Protein AF-A0A5B8KU24-F1 (afdb_monomer_lite)

Sequence (81 aa):
MTRRTCPVPGCINEVPAGATAIFCVDHFFMLPEKETAWLFRWKTKTLRCDDPEEQRYMREQLDGYVGRAVRLIQVKEAALS

Secondary structure (DSSP, 8-state):
--PPBPSSTT--PBPPSSTT--S-HHHHHHS-HHHHHHHHHHHHHHHT---HHHHHHHHHHHHHHHHHHHHHHHHHHHHT-

Structure (mmCIF, N/CA/C/O backbone):
data_AF-A0A5B8KU24-F1
#
_entry.id   AF-A0A5B8KU24-F1
#
loop_
_atom_site.group_PDB
_atom_site.id
_atom_site.type_symbol
_atom_site.label_atom_id
_atom_site.label_alt_id
_atom_site.label_comp_id
_atom_site.label_asym_id
_atom_site.label_entity_id
_atom_site.label_seq_id
_atom_site.pdbx_PDB_ins_code
_atom_site.Cartn_x
_atom_site.Cartn_y
_atom_site.Cartn_z
_atom_site.occupancy
_atom_site.B_iso_or_equiv
_atom_site.auth_seq_id
_atom_site.auth_comp_id
_atom_site.auth_asym_id
_atom_site.auth_atom_id
_atom_site.pdbx_PDB_model_num
ATOM 1 N N . MET A 1 1 ? 3.687 -19.981 -0.696 1.00 47.19 1 MET A N 1
ATOM 2 C CA . MET A 1 1 ? 3.140 -18.628 -0.936 1.00 47.19 1 MET A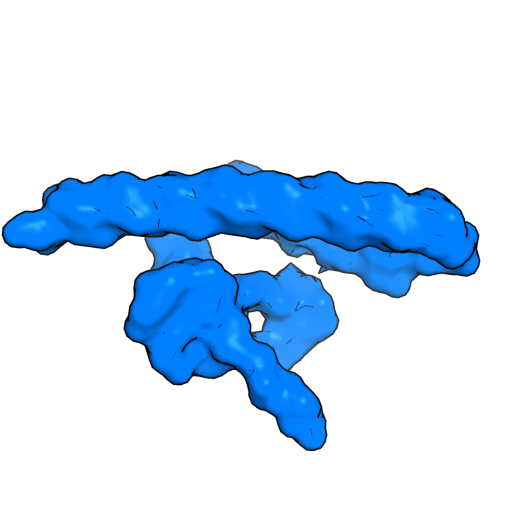 CA 1
ATOM 3 C C . MET A 1 1 ? 3.580 -17.743 0.216 1.00 47.19 1 MET A C 1
ATOM 5 O O . MET A 1 1 ? 3.350 -18.120 1.358 1.00 47.19 1 MET A O 1
ATOM 9 N N . THR A 1 2 ? 4.281 -16.645 -0.055 1.00 53.22 2 THR A N 1
ATOM 10 C CA . THR A 1 2 ? 4.775 -15.724 0.979 1.00 53.22 2 THR A CA 1
ATOM 11 C C . THR A 1 2 ? 3.582 -15.030 1.628 1.00 53.22 2 THR A C 1
ATOM 13 O O . THR A 1 2 ? 2.872 -14.274 0.963 1.00 53.22 2 THR A O 1
ATOM 16 N N . ARG A 1 3 ? 3.323 -15.320 2.906 1.00 62.66 3 ARG A N 1
ATOM 17 C CA . ARG A 1 3 ? 2.291 -14.619 3.672 1.00 62.66 3 ARG A CA 1
ATOM 18 C C . ARG A 1 3 ? 2.825 -13.229 4.009 1.00 62.66 3 ARG A C 1
ATOM 20 O O . ARG A 1 3 ? 3.904 -13.115 4.581 1.00 62.66 3 ARG A O 1
ATOM 27 N N . ARG A 1 4 ? 2.121 -12.183 3.575 1.00 87.81 4 ARG A N 1
ATOM 28 C CA . ARG A 1 4 ? 2.487 -10.786 3.853 1.00 87.81 4 ARG A CA 1
ATOM 29 C C . ARG A 1 4 ? 1.647 -10.297 5.025 1.00 87.81 4 ARG A C 1
ATOM 31 O O . ARG A 1 4 ? 0.434 -10.477 5.005 1.00 87.81 4 ARG A O 1
ATOM 38 N N . THR A 1 5 ? 2.277 -9.696 6.025 1.00 92.25 5 THR A N 1
ATOM 39 C CA . THR A 1 5 ? 1.588 -9.059 7.152 1.00 92.25 5 THR A CA 1
ATOM 40 C C . THR A 1 5 ? 1.150 -7.644 6.784 1.00 92.25 5 THR A C 1
ATOM 42 O O . THR A 1 5 ? 1.747 -7.005 5.912 1.00 92.25 5 THR A O 1
ATOM 45 N N . CYS A 1 6 ? 0.075 -7.165 7.413 1.00 95.69 6 CYS A N 1
ATOM 46 C CA . CYS A 1 6 ? -0.396 -5.794 7.239 1.00 95.69 6 CYS A CA 1
ATOM 47 C C . CYS A 1 6 ? 0.709 -4.788 7.633 1.00 95.69 6 CYS A C 1
ATOM 49 O O . CYS A 1 6 ? 1.359 -4.983 8.660 1.00 95.69 6 CYS A O 1
ATOM 51 N N . PRO A 1 7 ? 0.926 -3.701 6.867 1.00 95.56 7 PRO A N 1
ATOM 52 C CA . PRO A 1 7 ? 1.976 -2.721 7.164 1.00 95.56 7 PRO A CA 1
ATOM 53 C C . PRO A 1 7 ? 1.638 -1.777 8.332 1.00 95.56 7 PRO A C 1
ATOM 55 O O . PRO A 1 7 ? 2.457 -0.928 8.680 1.00 95.56 7 PRO A O 1
ATOM 58 N N . VAL A 1 8 ? 0.442 -1.876 8.921 1.00 96.31 8 VAL A N 1
ATOM 59 C CA . VAL A 1 8 ? 0.058 -1.071 10.088 1.00 96.31 8 VAL A CA 1
ATOM 60 C C . VAL A 1 8 ? 0.804 -1.588 11.328 1.00 96.31 8 VAL A C 1
ATOM 62 O O . VAL A 1 8 ? 0.701 -2.779 11.633 1.00 96.31 8 VAL A O 1
ATOM 65 N N . PRO A 1 9 ? 1.548 -0.736 12.061 1.00 94.00 9 PRO A N 1
ATOM 66 C CA . PRO A 1 9 ? 2.307 -1.159 13.235 1.00 94.00 9 PRO A CA 1
ATOM 67 C C . PRO A 1 9 ? 1.426 -1.847 14.282 1.00 94.00 9 PRO A C 1
ATOM 69 O O . PRO A 1 9 ? 0.392 -1.315 14.671 1.00 94.00 9 PRO A O 1
ATOM 72 N N . GLY A 1 10 ? 1.843 -3.027 14.742 1.00 92.00 10 GLY A N 1
ATOM 73 C CA . GLY A 1 10 ? 1.098 -3.818 15.729 1.00 92.00 10 GLY A CA 1
ATOM 74 C C . GLY A 1 10 ? -0.039 -4.669 15.151 1.00 92.00 10 GLY A C 1
ATOM 75 O O . GLY A 1 10 ? -0.592 -5.498 15.870 1.00 92.00 10 GLY A O 1
ATOM 76 N N . CYS A 1 11 ? -0.362 -4.540 13.860 1.00 94.19 11 CYS A N 1
ATOM 77 C CA . CYS A 1 11 ? -1.330 -5.416 13.213 1.00 94.19 11 CYS A CA 1
ATOM 78 C C . CYS A 1 11 ? -0.717 -6.794 12.923 1.00 94.19 11 CYS A C 1
ATOM 80 O O . CYS A 1 11 ? 0.314 -6.900 12.260 1.00 94.19 11 CYS A O 1
ATOM 82 N N . ILE A 1 12 ? -1.389 -7.856 13.370 1.00 94.06 12 ILE A N 1
ATOM 83 C CA . ILE A 1 12 ? -0.988 -9.249 13.107 1.00 94.06 12 ILE A CA 1
ATOM 84 C C . ILE A 1 12 ? -1.747 -9.884 11.934 1.00 94.06 12 ILE A C 1
ATOM 86 O O . ILE A 1 12 ? -1.454 -11.015 11.552 1.00 94.06 12 ILE A O 1
ATOM 90 N N . ASN A 1 13 ? -2.724 -9.171 11.364 1.00 95.19 13 ASN A N 1
ATOM 91 C CA . ASN A 1 13 ? -3.577 -9.708 10.311 1.00 95.19 13 ASN A CA 1
ATOM 92 C C . ASN A 1 13 ? -2.801 -9.857 8.997 1.00 95.19 13 ASN A C 1
ATOM 94 O O . ASN A 1 13 ? -1.986 -9.010 8.610 1.00 95.19 13 ASN A O 1
ATOM 98 N N . GLU A 1 14 ? -3.093 -10.941 8.285 1.00 95.00 14 GLU A N 1
ATOM 99 C CA . GLU A 1 14 ? -2.504 -11.219 6.980 1.00 95.00 14 GLU A CA 1
ATOM 100 C C . GLU A 1 14 ? -3.148 -10.345 5.891 1.00 95.00 14 GLU A C 1
ATOM 102 O O . GLU A 1 14 ? -4.346 -10.049 5.901 1.00 95.00 14 GLU A O 1
ATOM 107 N N . VAL A 1 15 ? -2.336 -9.935 4.918 1.00 94.62 15 VAL A N 1
ATOM 108 C CA . VAL A 1 15 ? -2.809 -9.311 3.681 1.00 94.62 15 VAL A CA 1
ATOM 109 C C . VAL A 1 15 ? -3.398 -10.413 2.792 1.00 94.62 15 VAL A C 1
ATOM 111 O O . VAL A 1 15 ? -2.713 -11.416 2.560 1.00 94.62 15 VAL A O 1
ATOM 114 N N . PRO A 1 16 ? -4.620 -10.243 2.250 1.00 92.88 16 PRO A N 1
ATOM 115 C CA . PRO A 1 16 ? -5.239 -11.230 1.374 1.00 92.88 16 PRO A CA 1
ATOM 116 C C . PRO A 1 16 ? -4.359 -11.624 0.184 1.00 92.88 16 PRO A C 1
ATOM 118 O O . PRO A 1 16 ? -3.517 -10.854 -0.296 1.00 92.88 16 PRO A O 1
ATOM 121 N N . ALA A 1 17 ? -4.597 -12.826 -0.340 1.00 87.31 17 ALA A N 1
ATOM 122 C CA . ALA A 1 17 ? -3.971 -13.263 -1.578 1.00 87.31 17 ALA A CA 1
ATOM 123 C C . ALA A 1 17 ? -4.356 -12.316 -2.729 1.00 87.31 17 ALA A C 1
ATOM 125 O O . ALA A 1 17 ? -5.528 -12.022 -2.952 1.00 87.31 17 ALA A O 1
ATOM 126 N N . GLY A 1 18 ? -3.355 -11.831 -3.461 1.00 87.81 18 GLY A N 1
ATOM 127 C CA . GLY A 1 18 ? -3.546 -10.907 -4.576 1.00 87.81 18 GLY A CA 1
ATOM 128 C C . GLY A 1 18 ? -2.347 -9.984 -4.748 1.00 87.81 18 GLY A C 1
ATOM 129 O O . GLY A 1 18 ? -1.845 -9.412 -3.781 1.00 87.81 18 GLY A O 1
ATOM 130 N N . ALA A 1 19 ? -1.881 -9.820 -5.986 1.00 86.94 19 ALA A N 1
ATOM 131 C CA . ALA A 1 19 ? -0.703 -9.001 -6.280 1.00 86.94 19 ALA A CA 1
ATOM 132 C C . ALA A 1 19 ? -0.905 -7.519 -5.903 1.00 86.94 19 ALA A C 1
ATOM 134 O O . ALA A 1 19 ? 0.055 -6.817 -5.577 1.00 86.94 19 ALA A O 1
ATOM 135 N N . THR A 1 20 ? -2.159 -7.058 -5.909 1.00 91.00 20 THR A N 1
ATOM 136 C CA . THR A 1 20 ? -2.543 -5.675 -5.610 1.00 91.00 20 THR A CA 1
ATOM 137 C C . THR A 1 20 ? -2.922 -5.430 -4.151 1.00 91.00 20 THR A C 1
ATOM 139 O O . THR A 1 20 ? -3.024 -4.275 -3.754 1.00 91.00 20 THR A O 1
ATOM 142 N N . ALA A 1 21 ? -3.102 -6.480 -3.343 1.00 92.75 21 ALA A N 1
ATOM 143 C CA . ALA A 1 21 ? -3.463 -6.332 -1.937 1.00 92.75 21 ALA A CA 1
ATOM 144 C C . ALA A 1 21 ? -2.291 -5.733 -1.137 1.00 92.75 21 ALA A C 1
ATOM 146 O O . ALA A 1 21 ? -1.141 -6.173 -1.285 1.00 92.75 21 ALA A O 1
ATOM 147 N N . ILE A 1 22 ? -2.585 -4.723 -0.311 1.00 95.06 22 ILE A N 1
ATOM 148 C CA . ILE A 1 22 ? -1.598 -3.954 0.474 1.00 95.06 22 ILE A CA 1
ATOM 149 C C . ILE A 1 22 ? -1.861 -4.079 1.979 1.00 95.06 22 ILE A C 1
ATOM 151 O O . ILE A 1 22 ? -0.922 -4.304 2.733 1.00 95.06 22 ILE A O 1
ATOM 155 N N . PHE A 1 23 ? -3.119 -3.960 2.403 1.00 96.44 23 PHE A N 1
ATOM 156 C CA . PHE A 1 23 ? -3.543 -4.045 3.804 1.00 96.44 23 PHE A CA 1
ATOM 157 C C . PHE A 1 23 ? -4.335 -5.328 4.063 1.00 96.44 23 PHE A C 1
ATOM 159 O O . PHE A 1 23 ? -4.800 -5.974 3.120 1.00 96.44 23 PHE A O 1
ATOM 166 N N . CYS A 1 24 ? -4.509 -5.683 5.338 1.00 96.19 24 CYS A N 1
ATOM 167 C CA . CYS A 1 24 ? -5.536 -6.646 5.731 1.00 96.19 24 CYS A CA 1
ATOM 168 C C . CYS A 1 24 ? -6.942 -6.094 5.425 1.00 96.19 24 CYS A C 1
ATOM 170 O O . CYS A 1 24 ? -7.108 -4.909 5.121 1.00 96.19 24 CYS A O 1
ATOM 172 N N . VAL A 1 25 ? -7.957 -6.957 5.504 1.00 94.94 25 VAL A N 1
ATOM 173 C CA . VAL A 1 25 ? -9.349 -6.590 5.192 1.00 94.94 25 VAL A CA 1
ATOM 174 C C . VAL A 1 25 ? -9.839 -5.441 6.082 1.00 94.94 25 VAL A C 1
ATOM 176 O O . VAL A 1 25 ? -10.402 -4.477 5.571 1.00 94.94 25 VAL A O 1
ATOM 179 N N . ASP A 1 26 ? -9.551 -5.489 7.382 1.00 95.38 26 ASP A N 1
ATOM 180 C CA . ASP A 1 26 ? -10.034 -4.489 8.343 1.00 95.38 26 ASP A CA 1
ATOM 181 C C . ASP A 1 26 ? -9.452 -3.100 8.051 1.00 95.38 26 ASP A C 1
ATOM 183 O O . ASP A 1 26 ? -10.181 -2.123 7.880 1.00 95.38 26 ASP A O 1
ATOM 187 N N . HIS A 1 27 ? -8.126 -3.011 7.906 1.00 96.19 27 HIS A N 1
ATOM 188 C CA . HIS A 1 27 ? -7.436 -1.751 7.614 1.00 96.19 27 HIS A CA 1
ATOM 189 C C . HIS A 1 27 ? -7.720 -1.222 6.211 1.00 96.19 27 HIS A C 1
ATOM 191 O O . HIS A 1 27 ? -7.709 -0.008 6.003 1.00 96.19 27 HIS A O 1
ATOM 197 N N . PHE A 1 28 ? -8.030 -2.101 5.257 1.00 95.06 28 PHE A N 1
ATOM 198 C CA . PHE A 1 28 ? -8.515 -1.686 3.946 1.00 95.06 28 PHE A CA 1
ATOM 199 C C . PHE A 1 28 ? -9.840 -0.914 4.055 1.00 95.06 28 PHE A C 1
ATOM 201 O O . PHE A 1 28 ? -9.960 0.154 3.457 1.00 95.06 28 PHE A O 1
ATOM 208 N N . PHE A 1 29 ? -10.799 -1.395 4.854 1.00 93.75 29 PHE A N 1
ATOM 209 C CA . PHE A 1 29 ? -12.100 -0.735 5.025 1.00 93.75 29 PHE A CA 1
ATOM 210 C C . PHE A 1 29 ? -12.060 0.531 5.895 1.00 93.75 29 PHE A C 1
ATOM 212 O O . PHE A 1 29 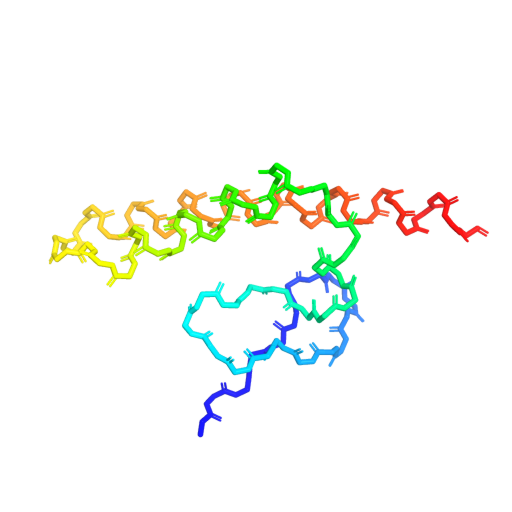? -12.988 1.336 5.846 1.00 93.75 29 PHE A O 1
ATOM 219 N N . MET A 1 30 ? -10.983 0.766 6.651 1.00 95.00 30 MET A N 1
ATOM 220 C CA . MET A 1 30 ? -10.801 2.032 7.375 1.00 95.00 30 MET A CA 1
ATOM 221 C C . MET A 1 30 ? -10.423 3.201 6.457 1.00 95.00 30 MET A C 1
ATOM 223 O O . MET A 1 30 ? -10.657 4.371 6.797 1.00 95.00 30 MET A O 1
ATOM 227 N N . LEU A 1 31 ? -9.811 2.914 5.308 1.00 94.38 31 LEU A N 1
ATOM 228 C CA . LEU A 1 31 ? -9.349 3.933 4.375 1.00 94.38 31 LEU A CA 1
ATOM 229 C C . LEU A 1 31 ? -10.513 4.506 3.547 1.00 94.38 31 LEU A C 1
ATOM 231 O O . LEU A 1 31 ? -11.414 3.771 3.149 1.00 94.38 31 LEU A O 1
ATOM 235 N N . PRO A 1 32 ? -10.495 5.815 3.227 1.00 94.12 32 PRO A N 1
ATOM 236 C CA . PRO A 1 32 ? -11.43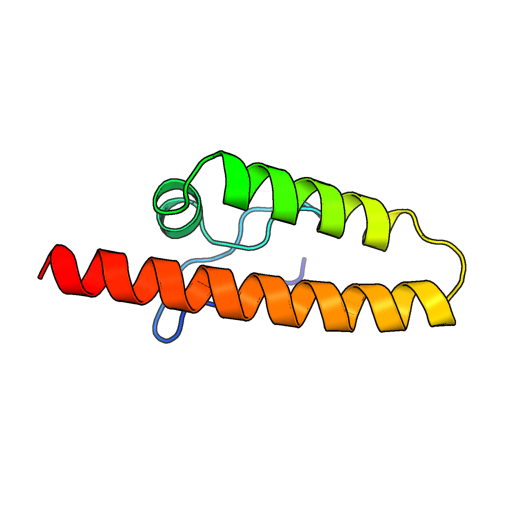0 6.383 2.260 1.00 94.12 32 PRO A CA 1
ATOM 237 C C . PRO A 1 32 ? -11.300 5.701 0.893 1.00 94.12 32 PRO A C 1
ATOM 239 O O . PRO A 1 32 ? -10.184 5.425 0.451 1.00 94.12 32 PRO A O 1
ATOM 242 N N . GLU A 1 33 ? -12.414 5.539 0.174 1.00 93.75 33 GLU A N 1
ATOM 243 C CA . GLU A 1 33 ? -12.442 4.925 -1.167 1.00 93.75 33 GLU A CA 1
ATOM 244 C C . GLU A 1 33 ? -11.428 5.562 -2.131 1.00 93.75 33 GLU A C 1
ATOM 246 O O . GLU A 1 33 ? -10.749 4.882 -2.898 1.00 93.75 33 GLU A O 1
ATOM 251 N N . LYS A 1 34 ? -11.261 6.887 -2.061 1.00 93.81 34 LYS A N 1
ATOM 252 C CA . LYS A 1 34 ? -10.291 7.604 -2.896 1.00 93.81 34 LYS A CA 1
ATOM 253 C C . LYS A 1 34 ? -8.846 7.165 -2.627 1.00 93.81 34 LYS A C 1
ATOM 255 O O . LYS A 1 34 ? -8.067 7.052 -3.570 1.00 93.81 34 LYS A O 1
ATOM 260 N N . GLU A 1 35 ? -8.491 6.921 -1.366 1.00 94.38 35 GLU A N 1
ATOM 261 C CA . GLU A 1 35 ? -7.148 6.462 -0.989 1.00 94.38 35 GLU A CA 1
ATOM 262 C C . GLU A 1 35 ? -6.941 5.000 -1.390 1.00 94.38 35 GLU A C 1
ATOM 264 O O . GLU A 1 35 ? -5.908 4.661 -1.970 1.00 94.38 35 GLU A O 1
ATOM 269 N N . THR A 1 36 ? -7.935 4.135 -1.171 1.00 94.00 36 THR A N 1
ATOM 270 C CA . THR A 1 36 ? -7.834 2.730 -1.587 1.00 94.00 36 THR A CA 1
ATOM 271 C C . THR A 1 36 ? -7.722 2.609 -3.105 1.00 94.00 36 THR A C 1
ATOM 273 O O . THR A 1 36 ? -6.796 1.966 -3.600 1.00 94.00 36 THR A O 1
ATOM 276 N N . ALA A 1 37 ? -8.572 3.299 -3.868 1.00 94.50 37 ALA A N 1
ATOM 277 C CA . ALA A 1 37 ? -8.510 3.315 -5.327 1.00 94.50 37 ALA A CA 1
ATOM 278 C C . ALA A 1 37 ? -7.156 3.829 -5.845 1.00 94.50 37 ALA A C 1
ATOM 280 O O . ALA A 1 37 ? -6.607 3.272 -6.800 1.00 94.50 37 ALA A O 1
ATOM 281 N N . TRP A 1 38 ? -6.591 4.864 -5.215 1.00 95.06 38 TRP A N 1
ATOM 282 C CA . TRP A 1 38 ? -5.280 5.403 -5.576 1.00 95.06 38 TRP A CA 1
ATOM 283 C C . TRP A 1 38 ? -4.159 4.378 -5.386 1.00 95.06 38 TRP A C 1
ATOM 285 O O . TRP A 1 38 ? -3.382 4.134 -6.313 1.00 95.06 38 TRP A O 1
ATOM 295 N N . LEU A 1 39 ? -4.113 3.726 -4.224 1.00 96.06 39 LEU A N 1
ATOM 296 C CA . LEU A 1 39 ? -3.098 2.723 -3.905 1.00 96.06 39 LEU A CA 1
ATOM 297 C C . LEU A 1 39 ? -3.195 1.493 -4.812 1.00 96.06 39 LEU A C 1
ATOM 299 O O . LEU A 1 39 ? -2.175 1.006 -5.303 1.00 96.06 39 LEU A O 1
ATOM 303 N N . PHE A 1 40 ? -4.413 1.029 -5.108 1.00 94.56 40 PHE A N 1
ATOM 304 C CA . PHE A 1 40 ? -4.638 -0.066 -6.054 1.00 94.56 40 PHE A CA 1
ATOM 305 C C . PHE A 1 40 ? -4.148 0.280 -7.462 1.00 94.56 40 PHE A C 1
ATOM 307 O O . PHE A 1 40 ? -3.477 -0.539 -8.102 1.00 94.56 40 PHE A O 1
ATOM 314 N N . ARG A 1 41 ? -4.442 1.493 -7.950 1.00 95.31 41 ARG A N 1
ATOM 315 C CA . ARG A 1 41 ? -3.965 1.961 -9.261 1.00 95.31 41 ARG A CA 1
ATOM 316 C C . ARG A 1 41 ? -2.445 2.029 -9.307 1.00 95.31 41 ARG A C 1
ATOM 318 O O . ARG A 1 41 ? -1.859 1.508 -10.253 1.00 95.31 41 ARG A O 1
ATOM 325 N N . TRP A 1 42 ? -1.810 2.598 -8.283 1.00 96.25 42 TRP A N 1
ATOM 326 C CA . TRP A 1 42 ? -0.351 2.676 -8.207 1.00 96.25 42 TRP A CA 1
ATOM 327 C C . TRP A 1 42 ? 0.299 1.305 -8.181 1.00 96.25 42 TRP A C 1
ATOM 329 O O . TRP A 1 42 ? 1.159 1.032 -9.010 1.00 96.25 42 TRP A O 1
ATOM 339 N N . LYS A 1 43 ? -0.171 0.407 -7.311 1.00 95.56 43 LYS A N 1
ATOM 340 C CA . LYS A 1 43 ? 0.344 -0.961 -7.237 1.00 95.56 43 LYS A CA 1
ATOM 341 C C . LYS A 1 43 ? 0.210 -1.687 -8.572 1.00 95.56 43 LYS A C 1
ATOM 343 O O . LYS A 1 43 ? 1.156 -2.333 -9.010 1.00 95.56 43 LYS A O 1
ATOM 348 N N . THR A 1 44 ? -0.936 -1.544 -9.237 1.00 96.12 44 THR A N 1
ATOM 349 C CA . THR A 1 44 ? -1.169 -2.125 -10.567 1.00 96.12 44 THR A CA 1
ATOM 350 C C . THR A 1 44 ? -0.207 -1.549 -11.603 1.00 96.12 44 THR A C 1
ATOM 352 O O . THR A 1 44 ? 0.356 -2.307 -12.387 1.00 96.12 44 THR A O 1
ATOM 355 N N . LYS A 1 45 ? 0.017 -0.229 -11.593 1.00 95.38 45 LYS A N 1
ATOM 356 C CA . LYS A 1 45 ? 0.956 0.429 -12.506 1.00 95.38 45 LYS A CA 1
ATOM 357 C C . LYS A 1 45 ? 2.391 -0.057 -12.261 1.00 95.38 45 LYS A C 1
ATOM 359 O O . LYS A 1 45 ? 3.059 -0.424 -13.216 1.00 95.38 45 LYS A O 1
ATOM 364 N N . THR A 1 46 ? 2.831 -0.159 -11.004 1.00 95.94 46 THR A N 1
ATOM 365 C CA . THR A 1 46 ? 4.163 -0.682 -10.647 1.00 95.94 46 THR A CA 1
ATOM 366 C C . THR A 1 46 ? 4.351 -2.133 -11.099 1.00 95.94 46 THR A C 1
ATOM 368 O O . THR A 1 46 ? 5.413 -2.490 -11.598 1.00 95.94 46 THR A O 1
ATOM 371 N N . LEU A 1 47 ? 3.325 -2.980 -10.946 1.00 94.38 47 LEU A N 1
ATOM 372 C CA . LEU A 1 47 ? 3.374 -4.388 -11.366 1.00 94.38 47 LEU A CA 1
ATOM 373 C C . LEU A 1 47 ? 3.458 -4.568 -12.887 1.00 94.38 47 LEU A C 1
ATOM 375 O O . LEU A 1 47 ? 3.938 -5.601 -13.335 1.00 94.38 47 LEU A O 1
ATOM 379 N N . ARG A 1 48 ? 2.962 -3.595 -13.656 1.00 95.50 48 ARG A N 1
ATOM 380 C CA . ARG A 1 48 ? 2.958 -3.599 -15.127 1.00 95.50 48 ARG A CA 1
ATOM 381 C C . ARG A 1 48 ? 4.100 -2.780 -15.740 1.00 95.50 48 ARG A C 1
ATOM 383 O O . ARG A 1 48 ? 4.118 -2.605 -16.949 1.00 95.50 48 ARG A O 1
ATOM 390 N N . CYS A 1 49 ? 4.979 -2.209 -14.920 1.00 96.06 49 CYS A N 1
ATOM 391 C CA . CYS A 1 49 ? 6.122 -1.437 -15.392 1.00 96.06 49 CYS A CA 1
ATOM 392 C C . CYS A 1 49 ? 7.265 -2.397 -15.741 1.00 96.06 49 CYS A C 1
ATOM 394 O O . CYS A 1 49 ? 7.718 -3.140 -14.866 1.00 96.06 49 CYS A O 1
ATOM 396 N N . ASP A 1 50 ? 7.693 -2.375 -17.004 1.00 96.00 50 ASP A N 1
ATOM 397 C CA . ASP A 1 50 ? 8.752 -3.244 -17.532 1.00 96.00 50 ASP A CA 1
ATOM 398 C C . ASP A 1 50 ? 10.154 -2.636 -17.376 1.00 96.00 50 ASP A C 1
ATOM 400 O O . ASP A 1 50 ? 11.142 -3.369 -17.355 1.00 96.00 50 ASP A O 1
ATOM 404 N N . ASP A 1 51 ? 10.250 -1.308 -17.238 1.00 97.38 51 ASP A N 1
ATOM 405 C CA . ASP A 1 51 ? 11.518 -0.621 -17.002 1.00 97.38 51 ASP A CA 1
ATOM 406 C C . ASP A 1 51 ? 11.962 -0.792 -15.533 1.00 97.38 51 ASP A C 1
ATOM 408 O O . ASP A 1 51 ? 11.243 -0.370 -14.621 1.00 97.38 51 ASP A O 1
ATOM 412 N N . PRO A 1 52 ? 13.129 -1.406 -15.252 1.00 95.62 52 PRO A N 1
ATOM 413 C CA . PRO A 1 52 ? 13.536 -1.699 -13.878 1.00 95.62 52 PRO A CA 1
ATOM 414 C C . PRO A 1 52 ? 13.803 -0.458 -13.017 1.00 95.62 52 PRO A C 1
ATOM 416 O O . PRO A 1 52 ? 13.595 -0.502 -11.800 1.00 95.62 52 PRO A O 1
ATOM 419 N N . GLU A 1 53 ? 14.285 0.634 -13.613 1.00 97.25 53 GLU A N 1
ATOM 420 C CA . GLU A 1 53 ? 14.614 1.862 -12.889 1.00 97.25 53 GLU A CA 1
ATOM 421 C C . GLU A 1 53 ? 13.344 2.634 -12.524 1.00 97.25 53 GLU A C 1
ATOM 423 O O . GLU A 1 53 ? 13.151 2.987 -11.356 1.00 97.25 53 GLU A O 1
ATOM 428 N N . GLU A 1 54 ? 12.435 2.808 -13.483 1.00 96.31 54 GLU A N 1
ATOM 429 C CA . GLU A 1 54 ? 11.112 3.376 -13.253 1.00 96.31 54 GLU A CA 1
ATOM 430 C C . GLU A 1 54 ? 10.344 2.516 -12.249 1.00 96.31 54 GLU A C 1
ATOM 432 O O . GLU A 1 54 ? 9.770 3.037 -11.293 1.00 96.31 54 GLU A O 1
ATOM 437 N N . GLN A 1 55 ? 10.393 1.190 -12.383 1.00 96.88 55 GLN A N 1
ATOM 438 C CA . GLN A 1 55 ? 9.729 0.296 -11.447 1.00 96.88 55 GLN A CA 1
ATOM 439 C C . GLN A 1 55 ? 10.288 0.444 -10.026 1.00 96.88 55 GLN A C 1
ATOM 441 O O . GLN A 1 55 ? 9.509 0.414 -9.069 1.00 96.88 55 GLN A O 1
ATOM 446 N N . ARG A 1 56 ? 11.608 0.612 -9.854 1.00 96.56 56 ARG A N 1
ATOM 447 C CA . ARG A 1 56 ? 12.221 0.885 -8.542 1.00 96.56 56 ARG A CA 1
ATOM 448 C C . ARG A 1 56 ? 11.705 2.203 -7.970 1.00 96.56 56 ARG A C 1
ATOM 450 O O . ARG A 1 56 ? 11.168 2.201 -6.864 1.00 96.56 56 ARG A O 1
ATOM 457 N N . TYR A 1 57 ? 11.773 3.283 -8.745 1.00 96.31 57 TYR A N 1
ATOM 458 C CA . TYR A 1 57 ? 11.258 4.592 -8.341 1.00 96.31 57 TYR A CA 1
ATOM 459 C C . TYR A 1 57 ? 9.773 4.526 -7.947 1.00 96.31 57 TYR A C 1
ATOM 461 O O . TYR A 1 57 ? 9.354 5.040 -6.912 1.00 96.31 57 TYR A O 1
ATOM 469 N N . MET A 1 58 ? 8.959 3.820 -8.728 1.00 97.25 58 MET A N 1
ATOM 470 C CA . MET A 1 58 ? 7.541 3.644 -8.444 1.00 97.25 58 MET A CA 1
ATOM 471 C C . MET A 1 58 ? 7.268 2.850 -7.163 1.00 97.25 58 MET A C 1
ATOM 473 O O . MET A 1 58 ? 6.259 3.111 -6.506 1.00 97.25 58 MET A O 1
ATOM 477 N N . ARG A 1 59 ? 8.118 1.876 -6.806 1.00 95.69 59 ARG A N 1
ATOM 478 C CA . ARG A 1 59 ? 8.013 1.168 -5.518 1.00 95.69 59 ARG A CA 1
ATOM 479 C C . ARG A 1 59 ? 8.296 2.115 -4.355 1.00 95.69 59 ARG A C 1
ATOM 481 O O . ARG A 1 59 ? 7.511 2.133 -3.419 1.00 95.69 59 ARG A O 1
ATOM 488 N N . GLU A 1 60 ? 9.330 2.946 -4.459 1.00 96.94 60 GLU A N 1
ATOM 489 C CA . GLU A 1 60 ? 9.656 3.948 -3.433 1.00 96.94 60 GLU A CA 1
ATOM 490 C C . GLU A 1 60 ? 8.506 4.949 -3.234 1.00 96.94 60 GLU A C 1
ATOM 492 O O . GLU A 1 60 ? 8.116 5.248 -2.104 1.00 96.94 60 GLU A O 1
ATOM 497 N N . GLN A 1 61 ? 7.893 5.420 -4.329 1.00 96.75 61 GLN A N 1
ATOM 498 C CA . GLN A 1 61 ? 6.704 6.279 -4.254 1.00 96.75 61 GLN A CA 1
ATOM 499 C C . GLN A 1 61 ? 5.520 5.560 -3.597 1.00 96.75 61 GLN A C 1
ATOM 501 O O . GLN A 1 61 ? 4.841 6.127 -2.737 1.00 96.75 61 GLN A O 1
ATOM 506 N N . LEU A 1 62 ? 5.281 4.299 -3.974 1.00 96.31 62 LEU A N 1
ATOM 507 C CA . LEU A 1 62 ? 4.228 3.485 -3.379 1.00 96.31 62 LEU A CA 1
ATOM 508 C C . LEU A 1 62 ? 4.438 3.309 -1.870 1.00 96.31 62 LEU A C 1
ATOM 510 O O . LEU A 1 62 ? 3.473 3.464 -1.125 1.00 96.31 62 LEU A O 1
ATOM 514 N N . ASP A 1 63 ? 5.661 3.051 -1.415 1.00 95.81 63 ASP A N 1
ATOM 515 C CA . ASP A 1 63 ? 5.979 2.922 0.011 1.00 95.81 63 ASP A CA 1
ATOM 516 C C . ASP A 1 63 ? 5.672 4.224 0.771 1.00 95.81 63 ASP A C 1
ATOM 518 O O . ASP A 1 63 ? 5.079 4.197 1.854 1.00 95.81 63 ASP A O 1
ATOM 522 N N . GLY A 1 64 ? 5.957 5.381 0.163 1.00 96.19 64 GLY A N 1
ATOM 523 C CA . GLY A 1 64 ? 5.556 6.688 0.688 1.00 96.19 64 GLY A CA 1
ATOM 524 C C . GLY A 1 64 ? 4.034 6.843 0.829 1.00 96.19 64 GLY A C 1
ATOM 525 O O . GLY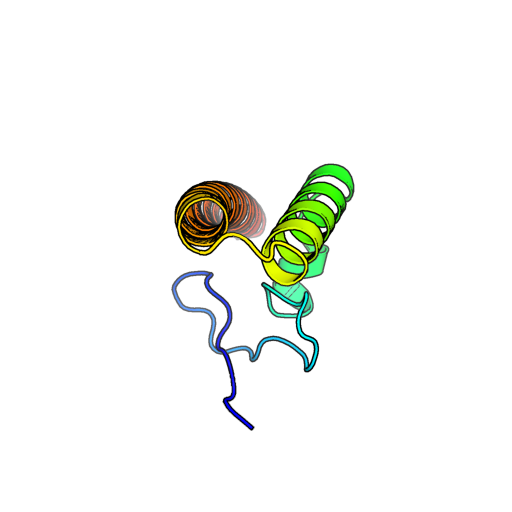 A 1 64 ? 3.544 7.294 1.874 1.00 96.19 64 GLY A O 1
ATOM 526 N N . TYR A 1 65 ? 3.264 6.434 -0.185 1.00 96.44 65 TYR A N 1
ATOM 527 C CA . TYR A 1 65 ? 1.798 6.465 -0.132 1.00 96.44 65 TYR A CA 1
ATOM 528 C C . TYR A 1 65 ? 1.229 5.484 0.898 1.00 96.44 65 TYR A C 1
ATOM 530 O O . TYR A 1 65 ? 0.301 5.841 1.627 1.00 96.44 65 TYR A O 1
ATOM 538 N N . VAL A 1 66 ? 1.807 4.287 1.015 1.00 96.88 66 VAL A N 1
ATOM 539 C CA . VAL A 1 66 ? 1.442 3.309 2.049 1.00 96.88 66 VAL A CA 1
ATOM 540 C C . VAL A 1 66 ? 1.703 3.887 3.436 1.00 96.88 66 VAL A C 1
ATOM 542 O O . VAL A 1 66 ? 0.811 3.844 4.278 1.00 96.88 66 VAL A O 1
ATOM 545 N N . GLY A 1 67 ? 2.855 4.522 3.667 1.00 97.06 67 GLY A N 1
ATOM 546 C CA . GLY A 1 67 ? 3.156 5.181 4.941 1.00 97.06 67 GLY A CA 1
ATOM 547 C C . GLY A 1 67 ? 2.168 6.301 5.292 1.00 97.06 67 GLY A C 1
ATOM 548 O O . GLY A 1 67 ? 1.782 6.456 6.451 1.00 97.06 67 GLY A O 1
ATOM 549 N N . ARG A 1 68 ? 1.697 7.069 4.300 1.00 96.50 68 ARG A N 1
ATOM 550 C CA . ARG A 1 68 ? 0.625 8.061 4.502 1.00 96.50 68 ARG A CA 1
ATOM 551 C C . ARG A 1 68 ? -0.699 7.395 4.884 1.00 96.50 68 ARG A C 1
ATOM 553 O O . ARG A 1 68 ? -1.354 7.866 5.809 1.00 96.50 68 ARG A O 1
ATOM 560 N N . ALA A 1 69 ? -1.075 6.314 4.207 1.00 97.12 69 ALA A N 1
ATOM 561 C CA . ALA A 1 69 ? -2.292 5.565 4.502 1.00 97.12 69 ALA A CA 1
ATOM 562 C C . ALA A 1 69 ? -2.254 4.905 5.893 1.00 97.12 69 ALA A C 1
ATOM 564 O O . ALA A 1 69 ? -3.237 4.987 6.623 1.00 97.12 69 ALA A O 1
ATOM 565 N N . VAL A 1 70 ? -1.106 4.358 6.307 1.00 97.25 70 VAL A N 1
ATOM 566 C CA . VAL A 1 70 ? -0.888 3.847 7.672 1.00 97.25 70 VAL A CA 1
ATOM 567 C C . VAL A 1 70 ? -1.144 4.938 8.713 1.00 97.25 70 VAL A C 1
ATOM 569 O O . VAL A 1 70 ? -1.889 4.707 9.659 1.00 97.25 70 VAL A O 1
ATOM 572 N N . ARG A 1 71 ? -0.613 6.154 8.520 1.00 96.62 71 ARG A N 1
ATOM 573 C CA . ARG A 1 71 ? -0.882 7.272 9.443 1.00 96.62 71 ARG A CA 1
ATOM 574 C C . ARG A 1 71 ? -2.369 7.624 9.522 1.00 96.62 71 ARG A C 1
ATOM 576 O O . ARG A 1 71 ? -2.867 7.905 10.606 1.00 96.62 71 ARG A O 1
ATOM 583 N N . LEU A 1 72 ? -3.084 7.602 8.395 1.00 95.50 72 LEU A N 1
ATOM 584 C CA . LEU A 1 72 ? -4.532 7.854 8.377 1.00 95.50 72 LEU A CA 1
ATOM 585 C C . LEU A 1 72 ? -5.309 6.790 9.157 1.00 95.50 72 LEU A C 1
ATOM 587 O O . LEU A 1 72 ? -6.246 7.129 9.875 1.00 95.50 72 LEU A O 1
ATOM 591 N N . ILE A 1 73 ? -4.915 5.525 9.018 1.00 95.94 73 ILE A N 1
ATOM 592 C CA . ILE A 1 73 ? -5.481 4.411 9.779 1.00 95.94 73 ILE A CA 1
ATOM 593 C C . ILE A 1 73 ? -5.254 4.623 11.278 1.00 95.94 73 ILE A C 1
ATOM 595 O O . ILE A 1 73 ? -6.219 4.621 12.031 1.00 95.94 73 ILE A O 1
ATOM 599 N N . GLN A 1 74 ? -4.020 4.905 11.699 1.00 94.75 74 GLN A N 1
ATOM 600 C CA . GLN A 1 74 ? -3.691 5.099 13.115 1.00 94.75 74 GLN A CA 1
ATOM 601 C C . GLN A 1 74 ? -4.475 6.261 13.747 1.00 94.75 74 GLN A C 1
ATOM 603 O O . GLN A 1 74 ? -4.932 6.155 14.881 1.00 94.75 74 GLN A O 1
ATOM 608 N N . VAL A 1 75 ? -4.684 7.358 13.008 1.00 94.56 75 VAL A N 1
ATOM 609 C CA . VAL A 1 75 ? -5.530 8.477 13.466 1.00 94.56 75 VAL A CA 1
ATOM 610 C C . VAL A 1 75 ? -6.987 8.042 13.646 1.00 94.56 75 VAL A C 1
ATOM 612 O O . VAL A 1 75 ? -7.634 8.455 14.604 1.00 94.56 75 VAL A O 1
ATOM 615 N N . LYS A 1 76 ? -7.514 7.209 12.743 1.00 92.56 76 LYS A N 1
ATOM 616 C CA . LYS A 1 76 ? -8.882 6.681 12.841 1.00 92.56 76 LYS A CA 1
ATOM 617 C C . LYS A 1 76 ? -9.036 5.706 14.005 1.00 92.56 76 LYS A C 1
ATOM 619 O O . LYS A 1 76 ? -10.027 5.797 14.714 1.00 92.56 76 LYS A O 1
ATOM 624 N N . GLU A 1 77 ? -8.068 4.820 14.226 1.00 92.00 77 GLU A N 1
ATOM 625 C CA . GLU A 1 77 ? -8.063 3.890 15.365 1.00 92.00 77 GLU A CA 1
ATOM 626 C C . GLU A 1 77 ? -8.024 4.640 16.701 1.00 92.00 77 GLU A C 1
ATOM 628 O O . GLU A 1 77 ? -8.814 4.348 17.597 1.00 92.00 77 GLU A O 1
ATOM 633 N N . ALA A 1 78 ? -7.180 5.670 16.803 1.00 90.56 78 ALA A N 1
ATOM 634 C CA . ALA A 1 78 ? -7.116 6.527 17.984 1.00 90.56 78 ALA A CA 1
ATOM 635 C C . ALA A 1 78 ? -8.431 7.281 18.254 1.00 90.56 78 ALA A C 1
ATOM 637 O O . ALA A 1 78 ? -8.731 7.575 19.402 1.00 90.56 78 ALA A O 1
ATOM 638 N N . ALA A 1 79 ? -9.221 7.587 17.220 1.00 87.81 79 ALA A N 1
ATOM 639 C CA . ALA A 1 79 ? -10.520 8.246 17.375 1.00 87.81 79 ALA A CA 1
ATOM 640 C C . ALA A 1 79 ? -11.653 7.290 17.803 1.00 87.81 79 ALA A C 1
ATOM 642 O O . ALA A 1 79 ? -12.728 7.752 18.178 1.00 87.81 79 ALA A O 1
ATOM 643 N N . LEU A 1 80 ? -11.434 5.976 17.698 1.00 79.38 80 LEU A N 1
ATOM 644 C CA . LEU A 1 80 ? -12.379 4.924 18.092 1.00 79.38 80 LEU A CA 1
ATOM 645 C C . LEU A 1 80 ? -12.085 4.351 19.491 1.00 79.38 80 LEU A C 1
ATOM 647 O O . LEU A 1 80 ? -12.823 3.477 19.945 1.00 79.38 80 LEU A O 1
ATOM 651 N N . SER A 1 81 ? -11.004 4.814 20.128 1.00 68.50 81 SER A N 1
ATOM 652 C CA . SER A 1 81 ? -10.546 4.427 21.471 1.00 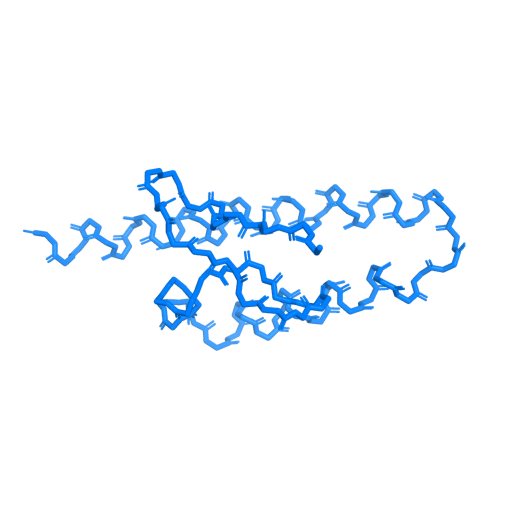68.50 81 SER A CA 1
ATOM 653 C C . SER A 1 81 ? -11.074 5.393 22.528 1.00 68.50 81 SER A C 1
ATOM 655 O O . SER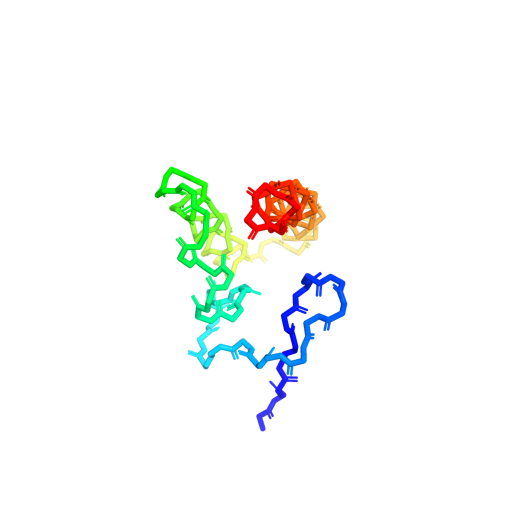 A 1 81 ? -11.399 4.918 23.637 1.00 68.50 81 SER A O 1
#

Foldseek 3Di:
DDFDFAPQPPGRATFDDDQQTRGHPVLLVLDDPVLNVVLSVLSVVLVPDPDPVVSVVSVVVSVVSSVVSSVSSVVSVVVVD

pLDDT: mean 92.69, std 8.63, range [47.19, 97.38]

Organism: NCBI:txid2599600

Radius of gyration: 13.11 Å; chains: 1; bounding box: 27×27×39 Å